Protein AF-A0AAN0T964-F1 (afdb_monomer_lite)

Structure (mmCIF, N/CA/C/O backbone):
data_AF-A0AAN0T964-F1
#
_entry.id   AF-A0AAN0T964-F1
#
loop_
_atom_site.group_PDB
_atom_site.id
_atom_site.type_symbol
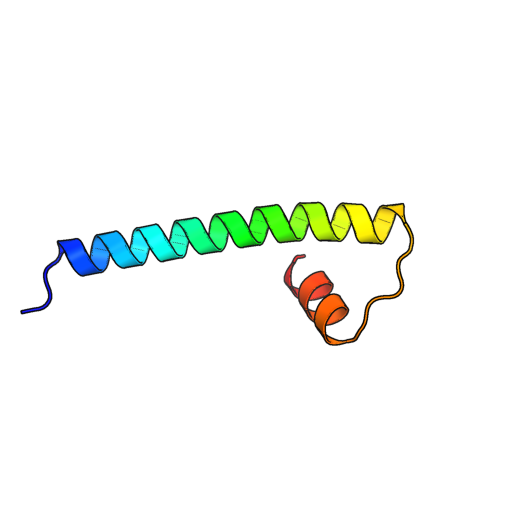_atom_site.label_atom_id
_atom_site.label_alt_id
_atom_site.label_comp_id
_atom_site.label_asym_id
_atom_site.label_entity_id
_atom_site.label_seq_id
_atom_site.pdbx_PDB_ins_code
_atom_site.Cartn_x
_atom_site.Cartn_y
_atom_site.Cartn_z
_atom_site.occupancy
_atom_site.B_iso_or_equiv
_atom_site.auth_seq_id
_atom_site.auth_comp_id
_atom_site.auth_asym_id
_atom_site.auth_atom_id
_atom_site.pdbx_PDB_model_num
ATOM 1 N N . MET A 1 1 ? 5.314 4.573 -32.337 1.00 59.25 1 MET A N 1
ATOM 2 C CA . MET A 1 1 ? 6.4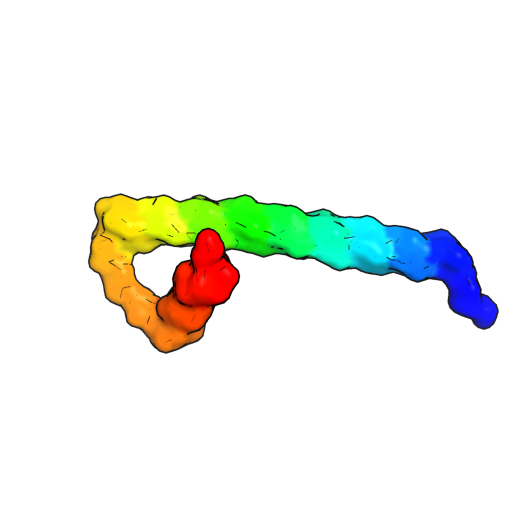43 3.726 -31.907 1.00 59.25 1 MET A CA 1
ATOM 3 C C . MET A 1 1 ? 6.440 3.791 -30.395 1.00 59.25 1 MET A C 1
ATOM 5 O O . MET A 1 1 ? 6.528 4.893 -29.881 1.00 59.25 1 MET A O 1
ATOM 9 N N . ILE A 1 2 ? 6.151 2.683 -29.711 1.00 71.06 2 ILE A N 1
ATOM 10 C CA . ILE A 1 2 ? 6.165 2.667 -28.241 1.00 71.06 2 ILE A CA 1
ATOM 11 C C . ILE A 1 2 ? 7.634 2.644 -27.841 1.00 71.06 2 ILE A C 1
ATOM 13 O O . ILE A 1 2 ? 8.357 1.736 -28.255 1.00 71.06 2 ILE A O 1
ATOM 17 N N . ASP A 1 3 ? 8.071 3.673 -27.125 1.00 88.31 3 ASP A N 1
ATOM 18 C CA . ASP A 1 3 ? 9.458 3.803 -26.714 1.00 88.31 3 ASP A CA 1
ATOM 19 C C . ASP A 1 3 ? 9.725 2.892 -25.512 1.00 88.31 3 ASP A C 1
ATOM 21 O O . ASP A 1 3 ? 8.889 2.744 -24.615 1.00 88.31 3 ASP A O 1
ATOM 25 N N . ILE A 1 4 ? 10.898 2.262 -25.478 1.00 90.38 4 ILE A N 1
ATOM 26 C CA . ILE A 1 4 ? 11.274 1.368 -24.376 1.00 90.38 4 ILE A CA 1
ATOM 27 C C . ILE A 1 4 ? 11.277 2.134 -23.044 1.00 90.38 4 ILE A C 1
ATOM 29 O O . ILE A 1 4 ? 10.949 1.574 -21.997 1.00 90.38 4 ILE A O 1
ATOM 33 N N . ASN A 1 5 ? 11.573 3.435 -23.096 1.00 90.94 5 ASN A N 1
ATOM 34 C CA . ASN A 1 5 ? 11.565 4.312 -21.935 1.00 90.94 5 ASN A CA 1
ATOM 35 C C . ASN A 1 5 ? 10.158 4.482 -21.336 1.00 90.94 5 ASN A C 1
ATOM 37 O O . ASN A 1 5 ? 10.018 4.478 -20.115 1.00 90.94 5 ASN A O 1
ATOM 41 N N . ASP A 1 6 ? 9.112 4.542 -22.166 1.00 91.75 6 ASP A N 1
ATOM 42 C CA . ASP A 1 6 ? 7.728 4.652 -21.688 1.00 91.75 6 ASP A CA 1
ATOM 43 C C . ASP A 1 6 ? 7.306 3.384 -20.944 1.00 91.75 6 ASP A C 1
ATOM 45 O O . ASP A 1 6 ? 6.651 3.439 -19.901 1.00 91.75 6 ASP A O 1
ATOM 49 N N . VAL A 1 7 ? 7.710 2.219 -21.452 1.00 92.00 7 VAL A N 1
ATOM 50 C CA . VAL A 1 7 ? 7.426 0.930 -20.811 1.00 92.00 7 VAL A CA 1
ATOM 51 C C . VAL A 1 7 ? 8.147 0.834 -19.468 1.00 92.00 7 VAL A C 1
ATOM 53 O O . VAL A 1 7 ? 7.527 0.480 -18.465 1.00 92.00 7 VAL A O 1
ATOM 56 N N . ILE A 1 8 ? 9.432 1.198 -19.425 1.00 94.06 8 ILE A N 1
ATOM 57 C CA . ILE A 1 8 ? 10.236 1.178 -18.196 1.00 94.06 8 ILE A CA 1
ATOM 58 C C . ILE A 1 8 ? 9.664 2.151 -17.162 1.00 94.06 8 ILE A C 1
ATOM 60 O O . ILE A 1 8 ? 9.491 1.775 -16.002 1.00 94.06 8 ILE A O 1
ATOM 64 N N . PHE A 1 9 ? 9.316 3.374 -17.560 1.00 94.00 9 PHE A N 1
ATOM 65 C CA . PHE A 1 9 ? 8.789 4.376 -16.638 1.00 94.00 9 PHE A CA 1
ATOM 66 C C . PHE A 1 9 ? 7.423 3.974 -16.066 1.00 94.00 9 PHE A C 1
ATOM 68 O O . PHE A 1 9 ? 7.209 4.071 -14.858 1.00 94.00 9 PHE A O 1
ATOM 75 N N . ASN A 1 10 ? 6.526 3.430 -16.894 1.00 93.75 10 ASN A N 1
ATOM 76 C CA . ASN A 1 10 ? 5.243 2.895 -16.428 1.00 93.75 10 ASN A CA 1
ATOM 77 C C . ASN A 1 10 ? 5.420 1.692 -15.494 1.00 93.75 10 ASN A C 1
ATOM 79 O O . ASN A 1 10 ? 4.696 1.554 -14.503 1.00 93.75 10 ASN A O 1
ATOM 83 N N . PHE A 1 11 ? 6.401 0.833 -15.772 1.00 95.06 11 PHE A N 1
ATOM 84 C CA . PHE A 1 11 ? 6.713 -0.307 -14.918 1.00 95.06 11 PHE A CA 1
ATOM 85 C C . PHE A 1 11 ? 7.239 0.142 -13.550 1.00 95.06 11 PHE A C 1
ATOM 87 O O . PHE A 1 11 ? 6.737 -0.306 -12.520 1.00 95.06 11 PHE A O 1
ATOM 94 N N . ILE A 1 12 ? 8.170 1.100 -13.524 1.00 96.31 12 ILE A N 1
ATOM 95 C CA . ILE A 1 12 ? 8.670 1.715 -12.286 1.00 96.31 12 ILE A CA 1
ATOM 96 C C . ILE A 1 12 ? 7.527 2.392 -11.524 1.00 96.31 12 ILE A C 1
ATOM 98 O O . ILE A 1 12 ? 7.397 2.189 -10.319 1.00 96.31 12 ILE A O 1
ATOM 102 N N . GLY A 1 13 ? 6.663 3.143 -12.212 1.00 96.12 13 GLY A N 1
ATOM 103 C CA . GLY A 1 13 ? 5.485 3.771 -11.612 1.00 96.12 13 GLY A CA 1
ATOM 104 C C . GLY A 1 13 ? 4.535 2.750 -10.981 1.00 96.12 13 GLY A C 1
ATOM 105 O O . GLY A 1 13 ? 4.061 2.950 -9.863 1.00 96.12 13 GLY A O 1
ATOM 106 N N . THR A 1 14 ? 4.330 1.610 -11.642 1.00 96.56 14 THR A N 1
ATOM 107 C CA . THR A 1 14 ? 3.524 0.497 -11.118 1.00 96.56 14 THR A CA 1
ATOM 108 C C . THR A 1 14 ? 4.166 -0.117 -9.875 1.00 96.56 14 THR A C 1
ATOM 110 O O . THR A 1 14 ? 3.490 -0.308 -8.863 1.00 96.56 14 THR A O 1
ATOM 113 N N . MET A 1 15 ? 5.477 -0.377 -9.904 1.00 95.94 15 MET A N 1
ATOM 114 C CA . MET A 1 15 ? 6.216 -0.890 -8.746 1.00 95.94 15 MET A CA 1
ATOM 115 C C . MET A 1 15 ? 6.177 0.087 -7.565 1.00 95.94 15 MET A C 1
ATOM 117 O O . MET A 1 15 ? 5.955 -0.331 -6.428 1.00 95.94 15 MET A O 1
ATOM 121 N N . ALA A 1 16 ? 6.346 1.384 -7.824 1.00 96.06 16 ALA A N 1
ATOM 122 C CA . ALA A 1 16 ? 6.261 2.429 -6.811 1.00 96.06 16 ALA A CA 1
ATOM 123 C C . ALA A 1 16 ? 4.850 2.504 -6.207 1.00 96.06 16 ALA A C 1
ATOM 125 O O . ALA A 1 16 ? 4.704 2.509 -4.985 1.00 96.06 16 ALA A O 1
ATOM 126 N N . GLY A 1 17 ? 3.808 2.478 -7.044 1.00 95.75 17 GLY A N 1
ATOM 127 C CA . GLY A 1 17 ? 2.412 2.447 -6.604 1.00 95.75 17 GLY A CA 1
ATOM 128 C C . GLY A 1 17 ? 2.094 1.221 -5.747 1.00 95.75 17 GLY A C 1
ATOM 129 O O . GLY A 1 17 ? 1.480 1.348 -4.686 1.00 95.75 17 GLY A O 1
ATOM 130 N N . TYR A 1 18 ? 2.584 0.045 -6.144 1.00 93.44 18 TYR A N 1
ATOM 131 C CA . TYR A 1 18 ? 2.446 -1.183 -5.365 1.00 93.44 18 TYR A CA 1
ATOM 132 C C . TYR A 1 18 ? 3.175 -1.097 -4.014 1.00 93.44 18 TYR A C 1
ATOM 134 O O . TYR A 1 18 ? 2.615 -1.458 -2.977 1.00 93.44 18 TYR A O 1
ATOM 142 N N . GLY A 1 19 ? 4.390 -0.542 -3.993 1.00 94.00 19 GLY A N 1
ATOM 143 C CA . GLY A 1 19 ? 5.131 -0.279 -2.758 1.00 94.00 19 GLY A CA 1
ATOM 144 C C . GLY A 1 19 ? 4.370 0.650 -1.807 1.00 94.00 19 GLY A C 1
ATOM 145 O O . GLY A 1 19 ? 4.197 0.325 -0.629 1.00 94.00 19 GLY A O 1
ATOM 146 N N . CYS A 1 20 ? 3.840 1.761 -2.323 1.00 94.75 20 CYS A N 1
ATOM 147 C CA . CYS A 1 20 ? 2.981 2.676 -1.569 1.00 94.75 20 CYS A CA 1
ATOM 148 C C . CYS A 1 20 ? 1.743 1.963 -1.009 1.00 94.75 20 CYS A C 1
ATOM 150 O O . CYS A 1 20 ? 1.414 2.135 0.167 1.00 94.75 20 CYS A O 1
ATOM 152 N N . PHE A 1 21 ? 1.093 1.115 -1.811 1.00 91.56 21 PHE A N 1
ATOM 153 C CA . PHE A 1 21 ? -0.068 0.339 -1.384 1.00 91.56 21 PHE A CA 1
ATOM 154 C C . PHE A 1 21 ? 0.260 -0.627 -0.236 1.00 91.56 21 PHE A C 1
ATOM 156 O O . PHE A 1 21 ? -0.506 -0.711 0.727 1.00 91.56 21 PHE A O 1
ATOM 163 N N . ILE A 1 22 ? 1.411 -1.306 -0.270 1.00 90.31 22 ILE A N 1
ATOM 164 C CA . ILE A 1 22 ? 1.862 -2.180 0.827 1.00 90.31 22 ILE A CA 1
ATOM 165 C C . ILE A 1 22 ? 2.081 -1.379 2.114 1.00 90.31 22 ILE A C 1
ATOM 167 O O . ILE A 1 22 ? 1.667 -1.808 3.196 1.00 90.31 22 ILE A O 1
ATOM 171 N N . VAL A 1 23 ? 2.749 -0.226 2.026 1.00 93.25 23 VAL A N 1
ATOM 172 C CA . VAL A 1 23 ? 3.024 0.619 3.198 1.00 93.25 23 VAL A CA 1
ATOM 173 C C . VAL A 1 23 ? 1.718 1.124 3.806 1.00 93.25 23 VAL A C 1
ATOM 175 O O . VAL A 1 23 ? 1.507 0.965 5.012 1.00 93.25 23 VAL A O 1
ATOM 178 N N . PHE A 1 24 ? 0.813 1.646 2.976 1.00 91.75 24 PHE A N 1
ATOM 179 C CA . PHE A 1 24 ? -0.530 2.047 3.389 1.00 91.75 24 PHE A CA 1
ATOM 180 C C . PHE A 1 24 ? -1.266 0.897 4.086 1.00 91.75 24 PHE A C 1
ATOM 182 O O . PHE A 1 24 ? -1.728 1.055 5.214 1.00 91.75 24 PHE A O 1
ATOM 189 N N . SER A 1 25 ? -1.295 -0.280 3.462 1.00 89.88 25 SER A N 1
ATOM 190 C CA . SER A 1 25 ? -1.956 -1.485 3.968 1.00 89.88 25 SER A CA 1
ATOM 191 C C . SER A 1 25 ? -1.456 -1.896 5.358 1.00 89.88 25 SER A C 1
ATOM 193 O O . SER A 1 25 ? -2.252 -2.176 6.260 1.00 89.88 25 SER A O 1
ATOM 195 N N . LYS A 1 26 ? -0.136 -1.854 5.584 1.00 90.38 26 LYS A N 1
ATOM 196 C CA . LYS A 1 26 ? 0.469 -2.137 6.897 1.00 90.38 26 LYS A CA 1
ATOM 197 C C . LYS A 1 26 ? 0.049 -1.125 7.962 1.00 90.38 26 LYS A C 1
ATOM 199 O O . LYS A 1 26 ? -0.268 -1.520 9.087 1.00 90.38 26 LYS A O 1
ATOM 204 N N . ILE A 1 27 ? 0.064 0.168 7.634 1.00 91.06 27 ILE A N 1
ATOM 205 C CA . ILE A 1 27 ? -0.321 1.240 8.565 1.00 91.06 27 ILE A CA 1
ATOM 206 C C . ILE A 1 27 ? -1.809 1.132 8.897 1.00 91.06 27 ILE A C 1
ATOM 208 O O . ILE A 1 27 ? -2.176 1.098 10.071 1.00 91.06 27 ILE A O 1
ATOM 212 N N . PHE A 1 28 ? -2.648 0.998 7.873 1.00 90.38 28 PHE A N 1
ATOM 213 C CA . PHE A 1 28 ? -4.088 0.831 7.996 1.00 90.38 28 PHE A CA 1
ATOM 214 C C . PHE A 1 28 ? -4.440 -0.330 8.933 1.00 90.38 28 PHE A C 1
ATOM 216 O O . PHE A 1 28 ? -5.135 -0.139 9.930 1.00 90.38 28 PHE A O 1
ATOM 223 N N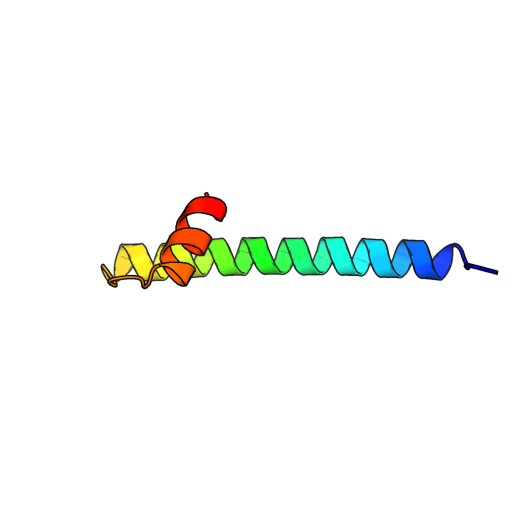 . ARG A 1 29 ? -3.859 -1.511 8.706 1.00 88.06 29 ARG A N 1
ATOM 224 C CA . ARG A 1 29 ? -4.071 -2.689 9.555 1.00 88.06 29 ARG A CA 1
ATOM 225 C C . ARG A 1 29 ? -3.642 -2.467 11.005 1.00 88.06 29 ARG A C 1
ATOM 227 O O . ARG A 1 29 ? -4.347 -2.890 11.921 1.00 88.06 29 ARG A O 1
ATOM 234 N N . ARG A 1 30 ? -2.516 -1.784 11.243 1.00 89.75 30 ARG A N 1
ATOM 235 C CA . ARG A 1 30 ? -2.086 -1.422 12.606 1.00 89.75 30 ARG A CA 1
ATOM 236 C C . ARG A 1 30 ? -3.103 -0.515 13.298 1.00 89.75 30 ARG A C 1
ATOM 238 O O . AR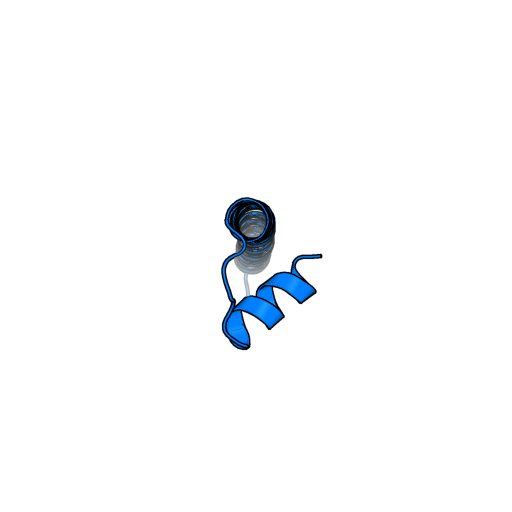G A 1 30 ? -3.407 -0.748 14.465 1.00 89.75 30 ARG A O 1
ATOM 245 N N . ILE A 1 31 ? -3.637 0.483 12.594 1.00 89.94 31 ILE A N 1
ATOM 246 C CA . ILE A 1 31 ? -4.630 1.421 13.136 1.00 89.94 31 ILE A CA 1
ATOM 247 C C . ILE A 1 31 ? -5.933 0.692 13.474 1.00 89.94 31 ILE A C 1
ATOM 249 O O . ILE A 1 31 ? -6.453 0.867 14.577 1.00 89.94 31 ILE A O 1
ATOM 253 N N . VAL A 1 32 ? -6.436 -0.149 12.568 1.00 89.75 32 VAL A N 1
ATOM 254 C CA . VAL A 1 32 ? -7.675 -0.912 12.779 1.00 89.75 32 VAL A CA 1
ATOM 255 C C . VAL A 1 32 ? -7.546 -1.843 13.982 1.00 89.75 32 VAL A C 1
ATOM 257 O O . VAL A 1 32 ? -8.400 -1.812 14.867 1.00 89.75 32 VAL A O 1
ATOM 260 N N . ASN A 1 33 ? -6.454 -2.610 14.065 1.00 87.38 33 ASN A N 1
ATOM 261 C CA . ASN A 1 33 ? -6.237 -3.558 15.161 1.00 87.38 33 ASN A CA 1
ATOM 262 C C . ASN A 1 33 ? -6.046 -2.866 16.511 1.00 87.38 33 ASN A C 1
ATOM 264 O O . ASN A 1 33 ? -6.562 -3.343 17.520 1.00 87.38 33 ASN A O 1
ATOM 268 N N . LYS A 1 34 ? -5.335 -1.732 16.540 1.00 90.38 34 LYS A N 1
ATOM 269 C CA . LYS A 1 34 ? -5.108 -0.973 17.775 1.00 90.38 34 LYS A CA 1
ATOM 270 C C . LYS A 1 34 ? -6.397 -0.350 18.314 1.00 90.38 34 LYS A C 1
ATOM 272 O O . LYS A 1 34 ? -6.600 -0.341 19.521 1.00 90.38 34 LYS A O 1
ATOM 277 N N . ASN A 1 35 ? -7.255 0.154 17.430 1.00 88.56 35 ASN A N 1
ATOM 278 C CA . ASN A 1 35 ? -8.445 0.913 17.813 1.00 88.56 35 ASN A CA 1
ATOM 279 C C . ASN A 1 35 ? -9.750 0.094 17.767 1.00 88.56 35 ASN A C 1
ATOM 281 O O . ASN A 1 35 ? -10.806 0.640 18.072 1.00 88.56 35 ASN A O 1
ATOM 285 N N . LYS A 1 36 ? -9.699 -1.195 17.386 1.00 82.31 36 LYS A N 1
ATOM 286 C CA . LYS A 1 36 ? -10.869 -2.084 17.211 1.00 82.31 36 LYS A CA 1
ATOM 287 C C . LYS A 1 36 ? -11.983 -1.435 16.375 1.00 82.31 36 LYS A C 1
ATOM 289 O O . LYS A 1 36 ? -13.163 -1.500 16.716 1.00 82.31 36 LYS A O 1
ATOM 294 N N . ILE A 1 37 ? -11.591 -0.778 15.285 1.00 87.19 37 ILE A N 1
ATOM 295 C CA . ILE A 1 37 ? -12.513 -0.044 14.411 1.00 87.19 37 ILE A CA 1
ATOM 296 C C . ILE A 1 37 ? -13.378 -1.049 13.645 1.00 87.19 37 ILE A C 1
ATOM 298 O O . ILE A 1 37 ? -12.851 -1.971 13.025 1.00 87.19 37 ILE A O 1
ATOM 302 N N . ARG A 1 38 ? -14.702 -0.854 13.649 1.00 84.69 38 ARG A N 1
ATOM 303 C CA . ARG A 1 38 ? -15.604 -1.577 12.743 1.00 84.69 38 ARG A CA 1
ATOM 304 C C . ARG A 1 38 ? -15.382 -1.083 11.317 1.00 84.69 38 ARG A C 1
ATOM 306 O O . ARG A 1 38 ? -15.594 0.095 11.034 1.00 84.69 38 ARG A O 1
ATOM 313 N N . LEU A 1 39 ? -14.950 -1.982 10.440 1.00 87.19 39 LEU A N 1
ATOM 314 C CA . LEU A 1 39 ? -14.749 -1.685 9.028 1.00 87.19 39 LEU A CA 1
ATOM 315 C C . LEU A 1 39 ? -16.059 -1.837 8.256 1.00 87.19 39 LEU A C 1
ATOM 317 O O . LEU A 1 39 ? -16.916 -2.639 8.616 1.00 87.19 39 LEU A O 1
ATOM 321 N N . ASN A 1 40 ? -16.207 -1.051 7.193 1.00 89.56 40 ASN A N 1
ATOM 322 C CA . ASN A 1 40 ? -17.230 -1.312 6.188 1.00 89.56 40 ASN A CA 1
ATOM 323 C C . ASN A 1 40 ? -16.743 -2.429 5.233 1.00 89.56 40 ASN A C 1
ATOM 325 O O . ASN A 1 40 ? -15.546 -2.729 5.221 1.00 89.56 40 ASN A O 1
ATOM 329 N N . PRO A 1 41 ? -17.615 -3.008 4.390 1.00 89.69 41 PRO A N 1
ATOM 330 C CA . PRO A 1 41 ? -17.247 -4.142 3.535 1.00 89.69 41 PRO A CA 1
ATOM 331 C C . PRO A 1 41 ? -16.059 -3.872 2.599 1.00 89.69 41 PRO A C 1
ATOM 333 O O . PRO A 1 41 ? -15.241 -4.754 2.354 1.00 89.69 41 PRO A O 1
ATOM 336 N N . LEU A 1 42 ? -15.925 -2.637 2.102 1.00 86.06 42 LEU A N 1
ATOM 337 C CA . LEU A 1 42 ? -14.810 -2.240 1.238 1.00 86.06 42 LEU A CA 1
ATOM 338 C C . LEU A 1 42 ? -13.484 -2.213 2.014 1.00 86.06 42 LEU A C 1
ATOM 340 O O . LEU A 1 42 ? -12.476 -2.741 1.552 1.00 86.06 42 LEU A O 1
ATOM 344 N N . LEU A 1 43 ? -13.477 -1.620 3.206 1.00 84.94 43 LEU A N 1
ATOM 345 C CA . LEU A 1 43 ? -12.308 -1.538 4.083 1.00 84.94 43 LEU A CA 1
ATOM 346 C C . LEU A 1 43 ? -11.926 -2.908 4.644 1.00 84.94 43 LEU A C 1
ATOM 348 O O . LEU A 1 43 ? -10.742 -3.183 4.817 1.00 84.94 43 LEU A O 1
ATOM 352 N N . GLU A 1 44 ? -12.908 -3.765 4.906 1.00 88.06 44 GLU A N 1
ATOM 353 C CA . GLU A 1 44 ? -12.707 -5.154 5.313 1.00 88.06 44 GLU A CA 1
ATOM 354 C C . GLU A 1 44 ? -12.078 -5.968 4.179 1.00 88.06 44 GLU A C 1
ATOM 356 O O . GLU A 1 44 ? -11.083 -6.657 4.400 1.00 88.06 44 GLU A O 1
ATOM 361 N N . TYR A 1 45 ? -12.554 -5.796 2.942 1.00 87.25 45 TYR A N 1
ATOM 362 C CA . TYR A 1 45 ? -11.912 -6.379 1.766 1.00 87.25 45 TYR A CA 1
ATOM 363 C C . TYR A 1 45 ? -10.449 -5.934 1.644 1.00 87.25 45 TYR A C 1
ATOM 365 O O . TYR A 1 45 ? -9.564 -6.783 1.546 1.00 87.25 45 TYR A O 1
ATOM 373 N N . ILE A 1 46 ? -10.176 -4.626 1.749 1.00 84.06 46 ILE A N 1
ATOM 374 C CA . ILE A 1 46 ? -8.806 -4.087 1.738 1.00 84.06 46 ILE A CA 1
ATOM 375 C C . ILE A 1 46 ? -7.973 -4.684 2.879 1.00 84.06 46 ILE A C 1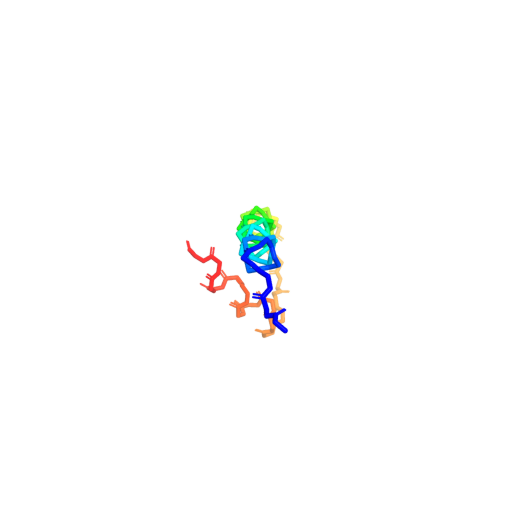
ATOM 377 O O . ILE A 1 46 ? -6.833 -5.079 2.660 1.00 84.06 46 ILE A O 1
ATOM 381 N N . TYR A 1 47 ? -8.532 -4.798 4.084 1.00 87.12 47 TYR A N 1
ATOM 382 C CA . TYR A 1 47 ? -7.862 -5.389 5.243 1.00 87.12 47 TYR A CA 1
ATOM 383 C C . TYR A 1 47 ? -7.482 -6.863 5.018 1.00 87.12 47 TYR A C 1
ATOM 385 O O . TYR A 1 47 ? -6.406 -7.290 5.442 1.00 87.12 47 TYR A O 1
ATOM 393 N N . HIS A 1 48 ? -8.336 -7.631 4.336 1.00 85.19 48 HIS A N 1
ATOM 394 C CA . HIS A 1 48 ? -8.100 -9.041 4.030 1.00 85.19 48 HIS A CA 1
ATOM 395 C C . HIS A 1 48 ? -7.074 -9.258 2.914 1.00 85.19 48 HIS A C 1
ATOM 397 O O . HIS A 1 48 ? -6.222 -10.135 3.055 1.00 85.19 48 HIS A O 1
ATOM 403 N N . ILE A 1 49 ? -7.120 -8.472 1.833 1.00 83.81 49 ILE A N 1
ATOM 404 C CA . ILE A 1 49 ? -6.138 -8.569 0.735 1.00 83.81 49 ILE A CA 1
ATOM 405 C C . ILE A 1 49 ? -4.770 -7.993 1.124 1.00 83.81 49 ILE A C 1
ATOM 407 O O . ILE A 1 49 ? -3.757 -8.374 0.5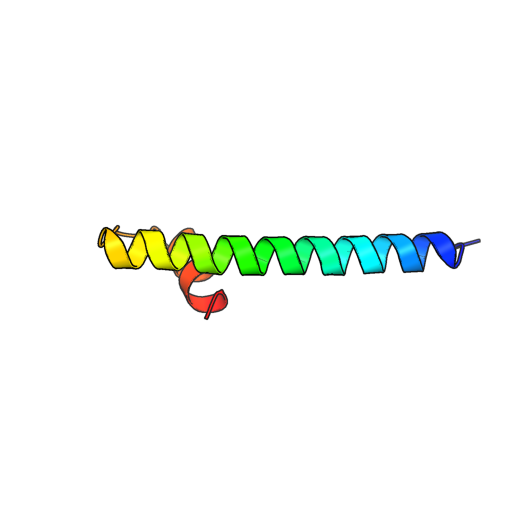53 1.00 83.81 49 ILE A O 1
ATOM 411 N N . ALA A 1 50 ? -4.734 -7.101 2.117 1.00 74.44 50 ALA A N 1
ATOM 412 C CA . ALA A 1 50 ? -3.528 -6.535 2.717 1.00 74.44 50 ALA A CA 1
ATOM 413 C C . ALA A 1 50 ? -2.750 -7.516 3.624 1.00 74.44 50 ALA A C 1
ATOM 415 O O . ALA A 1 50 ? -1.840 -7.085 4.345 1.00 74.44 50 ALA A O 1
ATOM 416 N N . LYS A 1 51 ? -3.147 -8.795 3.679 1.00 60.25 51 LYS A N 1
ATOM 417 C CA . LYS A 1 51 ? -2.533 -9.820 4.532 1.00 60.25 51 LYS A CA 1
ATOM 418 C C . LYS A 1 51 ? -1.125 -10.179 4.075 1.00 60.25 51 LYS A C 1
ATOM 420 O O . LYS A 1 51 ? -0.277 -10.248 4.996 1.00 60.25 51 LYS A O 1
#

pLDDT: mean 88.5, std 7.63, range [59.25, 96.56]

Radius of gyration: 15.81 Å; chains: 1; bounding box: 29×14×50 Å

Secondary structure (DSSP, 8-state):
---HHHHHHHHHHHHHHHHHHHHHHHHHHHHHHHHTPPPPHHHHHHHHHT-

Foldseek 3Di:
DDDPVNVVVVVVVVVVVVVVLLVVLVVLLVVCVVVVDDDDPVSVVSNVVSD

Organism: Heyndrickxia coagulans (NCBI:txid1398)

Sequence (51 aa):
MIDINDVIFNFIGTMAGYGCFIVFSKIFRRIVNKNKIRLNPLLEYIYHIAK